Protein AF-A0A974H908-F1 (afdb_monomer)

Foldseek 3Di:
DDDDPPPPPPPPPDPPPPPVVVVVVVVVVVVVVVVVVVVVVVLVVLQCVQVVNNPHDDDSVRSVVSSVVVVVVVVVVVVVVVVVVVVVVVVVVVVVVVVVVVVVVVVVVVVVVVVVVVVVVVVVVVVVVVVVVVVVVVVPDDDDDDDDDDDDDDDDDDD

Radius of gyration: 56.48 Å; Cα contacts (8 Å, |Δi|>4): 21; chains: 1; bounding box: 82×103×156 Å

Organism: Xenopus laevis (NCBI:txid8355)

InterPro domains:
  IPR011598 Myc-type, basic helix-loop-helix (bHLH) domain [PF00010] (24-74)
  IPR011598 Myc-type, basic helix-loop-helix (bHLH) domain [PS50888] (23-74)
  IPR011598 Myc-type, basic helix-loop-helix (bHLH) domain [SM00353] (29-80)
  IPR036638 Helix-loop-helix DNA-binding domain superfamily [G3DSA:4.10.280.10] (24-100)
  IPR036638 Helix-loop-helix DNA-binding domain superfamily [SSF47459] (14-91)

Secondary structure (DSSP, 8-state):
--------------S--HHHHHHHHHHHHHHHHHHHHHHHHHHHHHHHHSGGGTTS---HHHHHHHHHHHHHHHHHHHHHHHHHHHHHHHHHHHHHHHHHHHHHHHHHHHHHHHHHHHHHHHHHHHHHHHHHHHHHHHSSS------------------

pLDDT: mean 80.4, std 18.95, range [38.44, 98.69]

Solvent-accessible surface area (backbone atoms only — not comparable to full-atom values): 9779 Å² total; per-residue (Å²): 136,86,86,78,82,80,77,79,74,80,75,80,88,61,99,80,65,68,68,67,56,51,50,54,51,52,51,51,54,50,54,51,48,54,52,52,50,55,50,51,52,51,51,50,56,51,30,64,70,30,79,96,41,53,97,55,96,69,56,75,66,55,42,54,53,51,45,52,52,49,54,56,50,52,53,52,53,53,49,53,52,49,51,53,51,53,51,50,50,54,52,49,53,54,50,64,60,46,52,60,54,54,51,52,50,54,51,52,53,50,52,52,52,52,51,55,51,51,54,51,51,54,53,52,51,50,55,51,51,56,53,50,51,56,52,56,64,63,73,72,66,88,84,85,88,85,86,90,83,88,84,83,89,86,87,84,81,87,132

Sequence (159 aa):
MSDNDDIEVESDEDSSRFPYSADKRAHHNALERKRRDHIKDSFHGLRDSVPALQGEKASRAQILDKATEYIQYMRRKNHTHQQDIDDLKRQNALLEQQEPNQITFQQNLGAKFLDVQSFKEVRALEKAKSSSQLQSNYSSSESETEEPQSRKKLRMDAS

Mean predicted aligned error: 17.84 Å

Structure (mmCIF, N/CA/C/O backbone):
data_AF-A0A974H908-F1
#
_entry.id   AF-A0A974H908-F1
#
loop_
_atom_site.group_PDB
_atom_site.id
_atom_site.type_symbol
_atom_site.label_atom_id
_atom_site.label_alt_id
_atom_site.label_comp_id
_atom_site.label_asym_id
_atom_site.label_entity_id
_atom_site.label_seq_id
_atom_site.pdbx_PDB_ins_code
_atom_site.Cartn_x
_atom_site.Cartn_y
_atom_site.Cartn_z
_atom_site.occupancy
_atom_site.B_iso_or_equiv
_atom_site.auth_seq_id
_atom_site.auth_comp_id
_atom_site.auth_asym_id
_atom_site.auth_atom_id
_atom_site.pdbx_PDB_model_num
ATOM 1 N N . MET A 1 1 ? 11.053 47.244 -16.903 1.00 47.16 1 MET A N 1
ATOM 2 C CA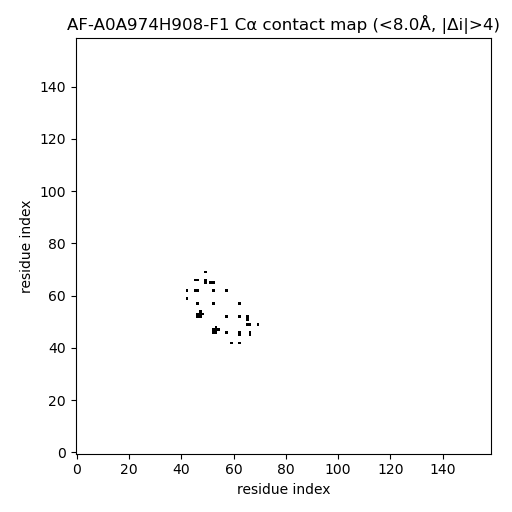 . MET A 1 1 ? 12.156 47.541 -17.835 1.00 47.16 1 MET A CA 1
ATOM 3 C C . MET A 1 1 ? 12.810 46.216 -18.160 1.00 47.16 1 MET A C 1
ATOM 5 O O . MET A 1 1 ? 12.912 45.382 -17.270 1.00 47.16 1 MET A O 1
ATOM 9 N N . SER A 1 2 ? 13.027 45.981 -19.447 1.00 59.62 2 SER A N 1
ATOM 10 C CA . SER A 1 2 ? 13.499 44.732 -20.036 1.00 59.62 2 SER A CA 1
ATOM 11 C C . SER A 1 2 ? 14.986 44.894 -20.283 1.00 59.62 2 SER A C 1
ATOM 13 O O . SER A 1 2 ? 15.333 45.641 -21.191 1.00 59.62 2 SER A O 1
ATOM 15 N N . ASP A 1 3 ? 15.819 44.201 -19.516 1.00 63.34 3 ASP A N 1
ATOM 16 C CA . ASP A 1 3 ? 17.254 44.129 -19.777 1.00 63.34 3 ASP A CA 1
ATOM 17 C C . ASP A 1 3 ? 17.550 42.713 -20.263 1.00 63.34 3 ASP A C 1
ATOM 19 O O . ASP A 1 3 ? 17.648 41.743 -19.512 1.00 63.34 3 ASP A O 1
ATOM 23 N N . ASN A 1 4 ? 17.503 42.619 -21.586 1.00 63.81 4 ASN A N 1
ATOM 24 C CA . ASN A 1 4 ? 17.801 41.453 -22.383 1.00 63.81 4 ASN A CA 1
ATOM 25 C C . ASN A 1 4 ? 19.318 41.483 -22.607 1.00 63.81 4 ASN A C 1
ATOM 27 O O . ASN A 1 4 ? 19.784 42.185 -23.500 1.00 63.81 4 ASN A O 1
ATOM 31 N N . ASP A 1 5 ? 20.083 40.800 -21.754 1.00 63.31 5 ASP A N 1
ATOM 32 C CA . ASP A 1 5 ? 21.517 40.606 -21.979 1.00 63.31 5 ASP A CA 1
ATOM 33 C C . ASP A 1 5 ? 21.696 39.613 -23.136 1.00 63.31 5 ASP A C 1
ATOM 35 O O . ASP A 1 5 ? 21.678 38.391 -22.954 1.00 63.31 5 ASP A O 1
ATOM 39 N N . ASP A 1 6 ? 21.827 40.162 -24.345 1.00 63.97 6 ASP A N 1
ATOM 40 C CA . ASP A 1 6 ? 22.317 39.462 -25.528 1.00 63.97 6 ASP A CA 1
ATOM 41 C C . ASP A 1 6 ? 23.738 38.956 -25.247 1.00 63.97 6 ASP A C 1
ATOM 43 O O . ASP A 1 6 ? 24.733 39.668 -25.381 1.00 63.97 6 ASP A O 1
ATOM 47 N N . ILE A 1 7 ? 23.842 37.694 -24.831 1.00 65.38 7 ILE A N 1
ATOM 48 C CA . ILE A 1 7 ? 25.106 36.963 -24.873 1.00 65.38 7 ILE A CA 1
ATOM 49 C C . ILE A 1 7 ? 25.374 36.647 -26.345 1.00 65.38 7 ILE A C 1
ATOM 51 O O . ILE A 1 7 ? 24.868 35.665 -26.895 1.00 65.38 7 ILE A O 1
ATOM 55 N N . GLU A 1 8 ? 26.174 37.499 -26.983 1.00 59.00 8 GLU A N 1
ATOM 56 C CA . GLU A 1 8 ? 26.816 37.202 -28.258 1.00 59.00 8 GLU A CA 1
ATOM 57 C C . GLU A 1 8 ? 27.755 36.005 -28.062 1.00 59.00 8 GLU A C 1
ATOM 59 O O . GLU A 1 8 ? 28.882 36.113 -27.577 1.00 59.00 8 GLU A O 1
ATOM 64 N N . VAL A 1 9 ? 27.261 34.815 -28.403 1.00 63.50 9 VAL A N 1
ATOM 65 C CA . VAL A 1 9 ? 28.102 33.630 -28.556 1.00 63.50 9 VAL A CA 1
ATOM 66 C C . VAL A 1 9 ? 28.867 33.806 -29.865 1.00 63.50 9 VAL A C 1
ATOM 68 O O . VAL A 1 9 ? 28.379 33.401 -30.923 1.00 63.50 9 VAL A O 1
ATOM 71 N N . GLU A 1 10 ? 30.055 34.416 -29.788 1.00 55.03 10 GLU A N 1
ATOM 72 C CA . GLU A 1 10 ? 31.063 34.365 -30.851 1.00 55.03 10 GLU A CA 1
ATOM 73 C C . GLU A 1 10 ? 31.275 32.895 -31.224 1.00 55.03 10 GLU A C 1
ATOM 75 O O . GLU A 1 10 ? 31.864 32.083 -30.501 1.00 55.03 10 GLU A O 1
ATOM 80 N N . SER A 1 11 ? 30.666 32.518 -32.341 1.00 57.78 11 SER A N 1
ATOM 81 C CA . SER A 1 11 ? 30.819 31.206 -32.931 1.00 57.78 11 SER A CA 1
ATOM 82 C C . SER A 1 11 ? 32.101 31.258 -33.735 1.00 57.78 11 SER A C 1
ATOM 84 O O . SER A 1 11 ? 32.062 31.553 -34.923 1.00 57.78 11 SER A O 1
ATOM 86 N N . ASP A 1 12 ? 33.227 30.997 -33.068 1.00 57.09 12 ASP A N 1
ATOM 87 C CA . ASP A 1 12 ? 34.501 30.763 -33.740 1.00 57.09 12 ASP A CA 1
ATOM 88 C C . ASP A 1 12 ? 34.327 29.610 -34.738 1.00 57.09 12 ASP A C 1
ATOM 90 O O . ASP A 1 12 ? 34.294 28.418 -34.392 1.00 57.09 12 ASP A O 1
ATOM 94 N N . GLU A 1 13 ? 34.168 30.006 -35.997 1.00 64.06 13 GLU A N 1
ATOM 95 C CA . GLU A 1 13 ? 34.355 29.198 -37.184 1.00 64.06 13 GLU A CA 1
ATOM 96 C C . GLU A 1 13 ? 35.841 28.834 -37.283 1.00 64.06 13 GLU A C 1
ATOM 98 O O . GLU A 1 13 ? 36.603 29.442 -38.025 1.00 64.06 13 GLU A O 1
ATOM 103 N N . ASP A 1 14 ? 36.270 27.808 -36.547 1.00 49.62 14 ASP A N 1
ATOM 104 C CA . ASP A 1 14 ? 37.440 27.038 -36.959 1.00 49.62 14 ASP A CA 1
ATOM 105 C C . ASP A 1 14 ? 37.137 25.540 -36.946 1.00 49.62 14 ASP A C 1
ATOM 107 O O . ASP A 1 14 ? 36.909 24.877 -35.925 1.00 49.62 14 ASP A O 1
ATOM 111 N N . SER A 1 15 ? 37.094 25.015 -38.163 1.00 56.50 15 SER A N 1
ATOM 112 C CA . SER A 1 15 ? 36.832 23.635 -38.525 1.00 56.50 15 SER A CA 1
ATOM 113 C C . SER A 1 15 ? 38.060 22.761 -38.230 1.00 56.50 15 SER A C 1
ATOM 115 O O . SER A 1 15 ? 38.642 22.147 -39.121 1.00 56.50 15 SER A O 1
ATOM 117 N N . SER A 1 16 ? 38.418 22.657 -36.951 1.00 55.56 16 SER A N 1
ATOM 118 C CA . SER A 1 16 ? 39.445 21.754 -36.405 1.00 55.56 16 SER A CA 1
ATOM 119 C C . SER A 1 16 ? 38.936 20.985 -35.154 1.00 55.56 16 SER A C 1
ATOM 121 O O . SER A 1 16 ? 39.685 20.354 -34.409 1.00 55.56 16 SER A O 1
ATOM 123 N N . ARG A 1 17 ? 37.606 20.963 -34.943 1.00 55.34 17 ARG A N 1
ATOM 124 C CA . ARG A 1 17 ? 36.904 20.709 -33.659 1.00 55.34 17 ARG A CA 1
ATOM 125 C C . ARG A 1 17 ? 36.359 19.282 -33.421 1.00 55.34 17 ARG A C 1
ATOM 127 O O . ARG A 1 17 ? 35.410 19.086 -32.654 1.00 55.34 17 ARG A O 1
ATOM 134 N N . PHE A 1 18 ? 36.921 18.262 -34.068 1.00 55.12 18 PHE A N 1
ATOM 135 C CA .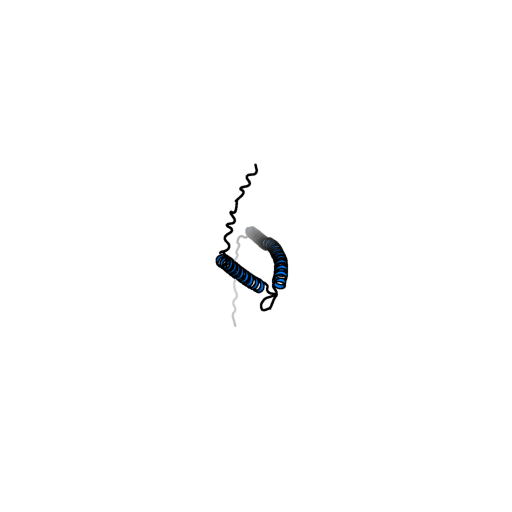 PHE A 1 18 ? 36.347 16.902 -34.073 1.00 55.12 18 PHE A CA 1
ATOM 136 C C . PHE A 1 18 ? 36.606 16.007 -32.830 1.00 55.12 18 PHE A C 1
ATOM 138 O O . PHE A 1 18 ? 35.712 15.221 -32.514 1.00 55.12 18 PHE A O 1
ATOM 145 N N . PRO A 1 19 ? 37.703 16.119 -32.045 1.00 57.97 19 PRO A N 1
ATOM 146 C CA . PRO A 1 19 ? 37.897 15.263 -30.858 1.00 57.97 19 PRO A CA 1
ATOM 147 C C . PRO A 1 19 ? 37.052 15.692 -29.642 1.00 57.97 19 PRO A C 1
ATOM 149 O O . PRO A 1 19 ? 36.472 14.867 -28.941 1.00 57.97 19 PRO A O 1
ATOM 152 N N . TYR A 1 20 ? 36.914 17.003 -29.416 1.00 60.78 20 TYR A N 1
ATOM 153 C CA . TYR A 1 20 ? 36.334 17.542 -28.177 1.00 60.78 20 TYR A CA 1
ATOM 154 C C . TYR A 1 20 ? 34.804 17.375 -28.088 1.00 60.78 20 TYR A C 1
ATOM 156 O O . TYR A 1 20 ? 34.222 17.307 -27.003 1.00 60.78 20 TYR A O 1
ATOM 164 N N . SER A 1 21 ? 34.120 17.302 -29.233 1.00 72.88 21 SER A N 1
ATOM 165 C CA . SER A 1 21 ? 32.672 17.053 -29.290 1.00 72.88 21 SER A CA 1
ATOM 166 C C . SER A 1 21 ? 32.327 15.579 -29.042 1.00 72.88 21 SER A C 1
ATOM 168 O O . SER A 1 21 ? 31.294 15.282 -28.431 1.00 72.88 21 SER A O 1
ATOM 170 N N . ALA A 1 22 ? 33.206 14.661 -29.459 1.00 76.25 22 ALA A N 1
ATOM 171 C CA . ALA A 1 22 ? 33.078 13.233 -29.196 1.00 76.25 22 ALA A CA 1
ATOM 172 C C . ALA A 1 22 ? 33.225 12.933 -27.698 1.00 76.25 22 ALA A C 1
ATOM 174 O O . ALA A 1 22 ? 32.388 12.216 -27.147 1.00 76.25 22 ALA A O 1
ATOM 175 N N . ASP A 1 23 ? 34.187 13.567 -27.021 1.00 83.62 23 ASP A N 1
ATOM 176 C CA . ASP A 1 23 ? 34.384 13.421 -25.573 1.00 83.62 23 ASP A CA 1
ATOM 177 C C . ASP A 1 23 ? 33.201 13.965 -24.763 1.00 83.62 23 ASP A C 1
ATOM 179 O O . ASP A 1 23 ? 32.698 13.289 -23.861 1.00 83.62 23 ASP A O 1
ATOM 183 N N . LYS A 1 24 ? 32.659 15.135 -25.132 1.00 90.81 24 LYS A N 1
ATOM 184 C CA . LYS A 1 24 ? 31.430 15.663 -24.509 1.00 90.81 24 LYS A CA 1
ATOM 185 C C . LYS A 1 24 ? 30.245 14.708 -24.680 1.00 90.81 24 LYS A C 1
ATOM 187 O O . LYS A 1 24 ? 29.498 14.468 -23.729 1.00 90.81 24 LYS A O 1
ATOM 192 N N . ARG A 1 25 ? 30.086 14.121 -25.871 1.00 93.00 25 ARG A N 1
ATOM 193 C CA . ARG A 1 25 ? 29.032 13.134 -26.161 1.00 93.00 25 ARG A CA 1
ATOM 194 C C . ARG A 1 25 ? 29.231 11.843 -25.362 1.00 93.00 25 ARG A C 1
ATOM 196 O O . ARG A 1 25 ? 28.264 11.299 -24.828 1.00 93.00 25 ARG A O 1
ATOM 203 N N . ALA A 1 26 ? 30.468 11.362 -25.251 1.00 95.12 26 ALA A N 1
ATOM 204 C CA . ALA A 1 26 ? 30.812 10.177 -24.472 1.00 95.12 26 ALA A CA 1
ATOM 205 C C . ALA A 1 26 ? 30.526 10.383 -22.978 1.00 95.12 26 ALA A C 1
ATOM 207 O O . ALA A 1 26 ? 29.876 9.533 -22.361 1.00 95.12 26 ALA A O 1
ATOM 208 N N . HIS A 1 27 ? 30.923 11.533 -22.427 1.00 96.12 27 HIS A N 1
ATOM 209 C CA . HIS A 1 27 ? 30.656 11.912 -21.041 1.00 96.12 27 HIS A CA 1
ATOM 210 C C . HIS A 1 27 ? 29.150 12.005 -20.752 1.00 96.12 27 HIS A C 1
ATOM 212 O O . HIS A 1 27 ? 28.663 11.384 -19.807 1.00 96.12 27 HIS A O 1
ATOM 218 N N . HIS A 1 28 ? 28.382 12.686 -21.610 1.00 97.44 28 HIS A N 1
ATOM 219 C CA . HIS A 1 28 ? 26.922 12.750 -21.488 1.00 97.44 28 HIS A CA 1
ATOM 220 C C . HIS A 1 28 ? 26.279 11.350 -21.504 1.00 97.44 28 HIS A C 1
ATOM 222 O O . HIS A 1 28 ? 25.460 11.019 -20.647 1.00 97.44 28 HIS A O 1
AT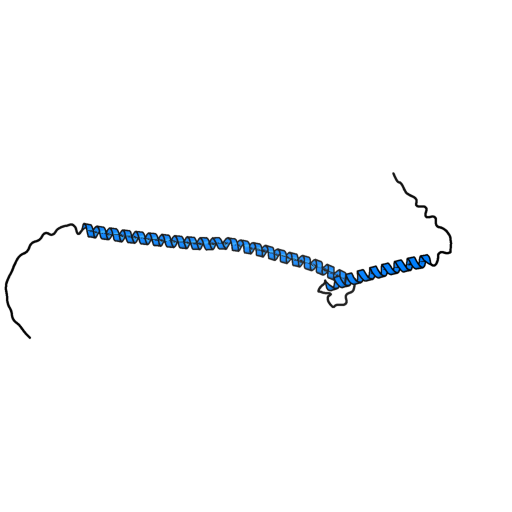OM 228 N N . ASN A 1 29 ? 26.702 10.477 -22.424 1.00 97.81 29 ASN A N 1
ATOM 229 C CA . ASN A 1 29 ? 26.217 9.096 -22.498 1.00 97.81 29 ASN A CA 1
ATOM 230 C C . ASN A 1 29 ? 26.587 8.263 -21.261 1.00 97.81 29 ASN A C 1
ATOM 232 O O . ASN A 1 29 ? 25.838 7.362 -20.877 1.00 97.81 29 ASN A O 1
ATOM 236 N N . ALA A 1 30 ? 27.747 8.518 -20.653 1.00 97.75 30 ALA A N 1
ATOM 237 C CA . ALA A 1 30 ? 28.160 7.874 -19.410 1.00 97.75 30 ALA A CA 1
ATOM 238 C C . ALA A 1 30 ? 27.268 8.302 -18.236 1.00 97.75 30 ALA A C 1
ATOM 240 O O . ALA A 1 30 ? 26.754 7.441 -17.519 1.00 97.75 30 ALA A O 1
ATOM 241 N N . LEU A 1 31 ? 27.010 9.605 -18.092 1.00 97.94 31 LEU A N 1
ATOM 242 C CA . LEU A 1 31 ? 26.120 10.130 -17.056 1.00 97.94 31 LEU A CA 1
ATOM 243 C C . LEU A 1 31 ? 24.689 9.606 -17.203 1.00 97.94 31 LEU A C 1
ATOM 245 O O . LEU A 1 31 ? 24.092 9.165 -16.222 1.00 97.94 31 LEU A O 1
ATOM 249 N N . GLU A 1 32 ? 24.155 9.572 -18.424 1.00 98.31 32 GLU A N 1
ATOM 250 C CA . GLU A 1 32 ? 22.801 9.070 -18.652 1.00 98.31 32 GLU A CA 1
ATOM 251 C C . GLU A 1 32 ? 22.695 7.557 -18.396 1.00 98.31 32 GLU A C 1
ATOM 253 O O . GLU A 1 32 ? 21.692 7.088 -17.860 1.00 98.31 32 GLU A O 1
ATOM 258 N N . ARG A 1 33 ? 23.735 6.771 -18.713 1.00 98.50 33 ARG A N 1
ATOM 259 C CA . ARG A 1 33 ? 23.789 5.352 -18.319 1.00 98.50 33 ARG A CA 1
ATOM 260 C C . ARG A 1 33 ? 23.703 5.196 -16.804 1.00 98.50 33 ARG A C 1
ATOM 262 O O . ARG A 1 33 ? 22.821 4.479 -16.338 1.00 98.50 33 ARG A O 1
ATOM 269 N N . LYS A 1 34 ? 24.526 5.940 -16.059 1.00 98.44 34 LYS A N 1
ATOM 270 C CA . LYS A 1 34 ? 24.493 5.951 -14.591 1.00 98.44 34 LYS A CA 1
ATOM 271 C C . LYS A 1 34 ? 23.101 6.319 -14.065 1.00 98.44 34 LYS A C 1
ATOM 273 O O . LYS A 1 34 ? 22.562 5.616 -13.216 1.00 98.44 34 LYS A O 1
ATOM 278 N N . ARG A 1 35 ? 22.464 7.354 -14.627 1.00 98.69 35 ARG A N 1
ATOM 279 C CA . ARG A 1 35 ? 21.091 7.746 -14.266 1.00 98.69 35 ARG A CA 1
ATOM 280 C C . ARG A 1 35 ? 20.086 6.614 -14.504 1.00 98.69 35 ARG A C 1
ATOM 282 O O . ARG A 1 35 ? 19.250 6.341 -13.644 1.00 98.69 35 ARG A O 1
ATOM 289 N N . ARG A 1 36 ? 20.160 5.937 -15.655 1.00 98.50 36 ARG A N 1
ATOM 290 C CA . ARG A 1 36 ? 19.266 4.815 -15.983 1.00 98.50 36 ARG A CA 1
ATOM 291 C C . ARG A 1 36 ? 19.462 3.613 -15.067 1.00 98.50 36 ARG A C 1
ATOM 293 O O . ARG A 1 36 ? 18.471 2.950 -14.765 1.00 98.50 36 ARG A O 1
ATOM 300 N N . ASP A 1 37 ? 20.686 3.339 -14.629 1.00 98.62 37 ASP A N 1
ATOM 301 C CA . ASP A 1 37 ? 20.951 2.265 -13.670 1.00 98.62 37 ASP A CA 1
ATOM 302 C C . ASP A 1 37 ? 20.359 2.592 -12.294 1.00 98.62 37 ASP A C 1
ATOM 304 O O . ASP A 1 37 ? 19.617 1.778 -11.756 1.00 98.62 37 ASP A O 1
ATOM 308 N N . HIS A 1 38 ? 20.498 3.830 -11.809 1.00 98.69 38 HIS A N 1
ATOM 309 C CA . HIS A 1 38 ? 19.854 4.256 -10.557 1.00 98.69 38 HIS A CA 1
ATOM 310 C C . HIS A 1 38 ? 18.317 4.133 -10.614 1.00 98.69 38 HIS A C 1
ATOM 312 O O . HIS A 1 38 ? 17.667 3.711 -9.654 1.00 98.69 38 HIS A O 1
ATOM 318 N N . ILE A 1 3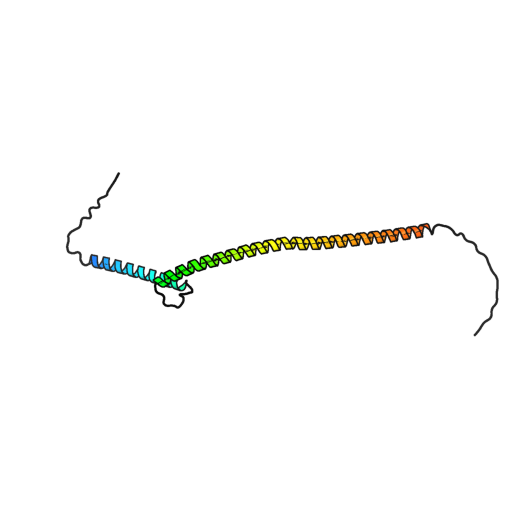9 ? 17.709 4.483 -11.753 1.00 98.38 39 ILE A N 1
ATOM 319 C CA . ILE A 1 39 ? 16.263 4.310 -11.964 1.00 98.38 39 ILE A CA 1
ATOM 320 C C . ILE A 1 39 ? 15.895 2.829 -11.979 1.00 98.38 39 ILE A C 1
ATOM 322 O O . ILE A 1 39 ? 14.883 2.440 -11.402 1.00 98.38 39 ILE A O 1
ATOM 326 N N . LYS A 1 40 ? 16.699 1.993 -12.639 1.00 97.94 40 LYS A N 1
ATOM 327 C CA . LYS A 1 40 ? 16.490 0.546 -12.674 1.00 97.94 40 LYS A CA 1
ATOM 328 C C . LYS A 1 40 ? 16.489 -0.030 -11.254 1.00 97.94 40 LYS A C 1
ATOM 330 O O . LYS A 1 40 ? 15.572 -0.776 -10.929 1.00 97.94 40 LYS A O 1
ATOM 335 N N . ASP A 1 41 ? 17.432 0.370 -10.409 1.00 98.19 41 ASP A N 1
ATOM 336 C CA . ASP A 1 41 ? 17.503 -0.058 -9.007 1.00 98.19 41 ASP A CA 1
ATOM 337 C C . ASP A 1 41 ? 16.296 0.433 -8.199 1.00 98.19 41 ASP A C 1
ATOM 339 O O . ASP A 1 41 ? 15.697 -0.333 -7.446 1.00 98.19 41 ASP A O 1
ATOM 343 N N . SER A 1 42 ? 15.853 1.670 -8.439 1.00 98.38 42 SER A N 1
ATOM 344 C CA . SER A 1 42 ? 14.631 2.212 -7.826 1.00 98.38 42 SER A CA 1
ATOM 345 C C . SER A 1 42 ? 13.384 1.399 -8.206 1.00 98.38 42 SER A C 1
ATOM 347 O O . SER A 1 42 ? 12.532 1.137 -7.361 1.00 98.38 42 SER A O 1
ATOM 349 N N . PHE A 1 43 ? 13.280 0.947 -9.462 1.00 98.25 43 PHE A N 1
ATOM 350 C CA . PHE A 1 43 ? 12.198 0.060 -9.904 1.00 98.25 43 PHE A CA 1
ATOM 351 C C . PHE A 1 43 ? 12.266 -1.325 -9.250 1.00 98.25 43 PHE A C 1
ATOM 353 O O . PHE A 1 43 ? 11.216 -1.882 -8.934 1.00 98.25 43 PHE A O 1
ATOM 360 N N . HIS A 1 44 ? 13.465 -1.872 -9.027 1.00 97.19 44 HIS A N 1
ATOM 361 C CA . HIS A 1 44 ? 13.624 -3.119 -8.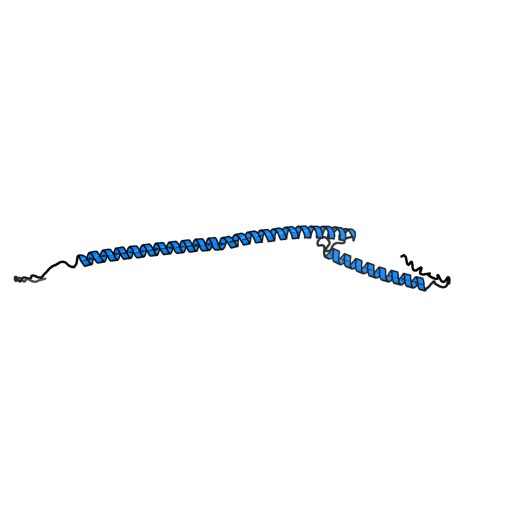274 1.00 97.19 44 HIS A CA 1
ATOM 362 C C . HIS A 1 44 ? 13.148 -2.951 -6.827 1.00 97.19 44 HIS A C 1
ATOM 364 O O . HIS A 1 44 ? 12.310 -3.729 -6.378 1.00 97.19 44 HIS A O 1
ATOM 370 N N . GLY A 1 45 ? 13.578 -1.885 -6.144 1.00 97.38 45 GLY A N 1
ATOM 371 C CA . GLY A 1 45 ? 13.126 -1.587 -4.782 1.00 97.38 45 GLY A CA 1
ATOM 372 C C . GLY A 1 45 ? 11.610 -1.383 -4.683 1.00 97.38 45 GLY A C 1
ATOM 373 O O . GLY A 1 45 ? 10.974 -1.877 -3.750 1.00 97.38 45 GLY A O 1
ATOM 374 N N . LEU A 1 46 ? 11.006 -0.716 -5.673 1.00 97.94 46 LEU A N 1
ATOM 375 C CA . LEU A 1 46 ? 9.553 -0.552 -5.736 1.00 97.94 46 LEU A CA 1
ATOM 376 C C . LEU A 1 46 ? 8.834 -1.892 -5.927 1.00 97.94 46 LEU A C 1
ATOM 378 O O . LEU A 1 46 ? 7.877 -2.168 -5.208 1.00 97.94 46 LEU A O 1
ATOM 382 N N . ARG A 1 47 ? 9.296 -2.735 -6.859 1.00 97.62 47 ARG A N 1
ATOM 383 C CA . ARG A 1 47 ? 8.722 -4.067 -7.097 1.00 97.62 47 ARG A CA 1
ATOM 384 C C . ARG A 1 47 ? 8.747 -4.911 -5.826 1.00 97.62 47 ARG A C 1
ATOM 386 O O . ARG A 1 47 ? 7.731 -5.490 -5.461 1.00 97.62 47 ARG A O 1
ATOM 393 N N . ASP A 1 48 ? 9.885 -4.942 -5.143 1.00 96.94 48 ASP A N 1
ATOM 394 C CA . ASP A 1 48 ? 10.077 -5.779 -3.960 1.00 96.94 48 ASP A CA 1
ATOM 395 C C . ASP A 1 48 ? 9.255 -5.273 -2.753 1.00 96.94 48 ASP A C 1
ATOM 397 O O . ASP A 1 48 ? 8.937 -6.043 -1.849 1.00 96.94 48 ASP A O 1
ATOM 401 N N . SER A 1 49 ? 8.833 -4.003 -2.765 1.00 97.00 49 SER A N 1
ATOM 402 C CA . SER A 1 49 ? 7.944 -3.410 -1.752 1.00 97.00 49 SER A CA 1
ATOM 403 C C . SER A 1 49 ? 6.452 -3.691 -1.989 1.00 97.00 49 SER A C 1
ATOM 405 O O . SER A 1 49 ? 5.632 -3.426 -1.107 1.00 97.00 49 SER A O 1
ATOM 407 N N . VAL A 1 50 ? 6.074 -4.199 -3.167 1.00 97.88 50 VAL A N 1
ATOM 408 C CA . VAL A 1 50 ? 4.684 -4.512 -3.528 1.00 97.88 50 VAL A CA 1
ATOM 409 C C . VAL A 1 50 ? 4.478 -6.028 -3.424 1.00 97.88 50 VAL A C 1
ATOM 411 O O . VAL A 1 50 ? 4.977 -6.754 -4.283 1.00 97.88 50 VAL A O 1
ATOM 414 N N . PRO A 1 51 ? 3.715 -6.540 -2.434 1.00 97.06 51 PRO A N 1
ATOM 415 C CA . PRO A 1 51 ? 3.610 -7.981 -2.173 1.00 97.06 51 PRO A CA 1
ATOM 416 C C . PRO A 1 51 ? 3.192 -8.822 -3.385 1.00 97.06 51 PRO A C 1
ATOM 418 O O . PRO A 1 51 ? 3.712 -9.909 -3.591 1.00 97.06 51 PRO A O 1
ATOM 421 N N . ALA A 1 52 ? 2.297 -8.297 -4.226 1.00 95.94 52 ALA A N 1
ATOM 422 C CA . ALA A 1 52 ? 1.807 -8.991 -5.418 1.00 95.94 52 ALA A CA 1
ATOM 423 C C . ALA A 1 52 ? 2.848 -9.142 -6.544 1.00 95.94 52 ALA A C 1
ATOM 425 O O . ALA A 1 52 ? 2.571 -9.819 -7.524 1.00 95.94 52 ALA A O 1
ATOM 426 N N . LEU A 1 53 ? 4.002 -8.476 -6.447 1.00 96.25 53 LEU A N 1
ATOM 427 C CA . LEU A 1 53 ? 5.065 -8.515 -7.454 1.00 96.25 53 LEU A CA 1
ATOM 428 C C . LEU A 1 53 ? 6.352 -9.179 -6.946 1.00 96.25 53 LEU A C 1
ATOM 430 O O . LEU A 1 53 ? 7.328 -9.289 -7.693 1.00 96.25 53 LEU A O 1
ATOM 434 N N . GLN A 1 54 ? 6.386 -9.593 -5.679 1.00 92.25 54 GLN A N 1
ATOM 435 C CA . GLN A 1 54 ? 7.561 -10.217 -5.084 1.00 92.25 54 GLN A CA 1
ATOM 436 C C . GLN A 1 54 ? 7.851 -11.563 -5.754 1.00 92.25 54 GLN A C 1
ATOM 438 O O . GLN A 1 54 ? 6.978 -12.414 -5.877 1.00 92.25 54 GLN A O 1
ATOM 443 N N . GLY A 1 55 ? 9.097 -11.759 -6.192 1.00 87.88 55 GLY A N 1
ATOM 444 C CA . GLY A 1 55 ? 9.523 -12.996 -6.856 1.00 87.88 55 GLY A CA 1
ATOM 445 C C . GLY A 1 55 ? 9.057 -13.149 -8.309 1.00 87.88 55 GLY A C 1
ATOM 446 O O . GLY A 1 55 ? 9.446 -14.115 -8.964 1.00 87.88 55 GLY A O 1
ATOM 447 N N . GLU A 1 56 ? 8.297 -12.193 -8.851 1.00 89.19 56 GLU A N 1
ATOM 448 C CA . GLU A 1 56 ? 7.787 -12.246 -10.221 1.00 89.19 56 GLU A CA 1
ATOM 449 C C . GLU A 1 56 ? 8.543 -11.313 -11.179 1.00 89.19 56 GLU A C 1
ATOM 451 O O . GLU A 1 56 ? 9.062 -10.248 -10.823 1.00 89.19 56 GLU A O 1
ATOM 456 N N . LYS A 1 57 ? 8.592 -11.703 -12.458 1.00 93.62 57 LYS A N 1
ATOM 457 C CA . LYS A 1 57 ? 9.067 -10.820 -13.529 1.00 93.62 57 LYS A CA 1
ATOM 458 C C . LYS A 1 57 ? 7.941 -9.859 -13.909 1.00 93.62 57 LYS A C 1
ATOM 460 O O . LYS A 1 57 ? 6.996 -10.256 -14.579 1.00 93.62 57 LYS A O 1
ATOM 465 N N . ALA A 1 58 ? 8.086 -8.591 -13.535 1.00 95.50 58 ALA A N 1
ATOM 466 C CA . ALA A 1 58 ? 7.129 -7.532 -13.849 1.00 95.50 58 ALA A CA 1
ATOM 467 C C . ALA A 1 58 ? 7.750 -6.453 -14.749 1.00 95.50 58 ALA A C 1
ATOM 469 O O . ALA A 1 58 ? 8.896 -6.040 -14.552 1.00 95.50 58 ALA A O 1
ATOM 470 N N . SER A 1 59 ? 6.991 -5.982 -15.740 1.00 97.62 59 SER A N 1
ATOM 471 C CA . SER A 1 59 ? 7.376 -4.824 -16.556 1.00 97.62 59 SER A CA 1
ATOM 472 C C . SER A 1 59 ? 7.282 -3.515 -15.757 1.00 97.62 59 SER A C 1
ATOM 474 O O . SER A 1 59 ? 6.593 -3.441 -14.742 1.00 97.62 59 SER A O 1
ATOM 476 N N . ARG A 1 60 ? 7.932 -2.440 -16.232 1.00 97.81 60 ARG A N 1
ATOM 477 C CA . ARG A 1 60 ? 7.865 -1.119 -15.571 1.00 97.81 60 ARG A CA 1
ATOM 478 C C . ARG A 1 60 ? 6.433 -0.602 -15.429 1.00 97.81 60 ARG A C 1
ATOM 480 O O . ARG A 1 60 ? 6.109 -0.063 -14.381 1.00 97.81 60 ARG A O 1
ATOM 487 N N . ALA A 1 61 ? 5.596 -0.789 -16.451 1.00 98.38 61 ALA A N 1
ATOM 488 C CA . ALA A 1 61 ? 4.190 -0.393 -16.402 1.00 98.38 61 ALA A CA 1
ATOM 489 C C . ALA A 1 61 ? 3.446 -1.156 -15.297 1.00 98.38 61 ALA A C 1
ATOM 491 O O . ALA A 1 61 ? 2.895 -0.537 -14.396 1.00 98.38 61 ALA A O 1
ATOM 492 N N . GLN A 1 62 ? 3.573 -2.488 -15.275 1.00 98.12 62 GLN A N 1
ATOM 493 C CA . GLN A 1 62 ? 2.954 -3.320 -14.237 1.00 98.12 62 GLN A CA 1
ATOM 494 C C . GLN A 1 62 ? 3.420 -2.951 -12.823 1.00 98.12 62 GLN A C 1
ATOM 496 O O . GLN A 1 62 ? 2.609 -2.962 -11.902 1.00 98.12 62 GLN A O 1
ATOM 501 N N . ILE A 1 63 ? 4.703 -2.609 -12.639 1.00 98.38 63 ILE A N 1
ATOM 502 C CA . ILE A 1 63 ? 5.221 -2.149 -11.342 1.00 98.38 63 ILE A CA 1
ATOM 503 C C . ILE A 1 63 ? 4.500 -0.874 -10.891 1.00 98.38 63 ILE A C 1
ATOM 505 O O . ILE A 1 63 ? 4.080 -0.794 -9.739 1.00 98.38 63 ILE A O 1
ATOM 509 N N . LEU A 1 64 ? 4.324 0.104 -11.783 1.00 98.56 64 LEU A N 1
ATOM 510 C CA . LEU A 1 64 ? 3.635 1.357 -11.463 1.00 98.56 64 LEU A CA 1
ATOM 511 C C . LEU A 1 64 ? 2.140 1.140 -11.199 1.00 98.56 64 LEU A C 1
ATOM 513 O O . LEU A 1 64 ? 1.609 1.692 -10.232 1.00 98.56 64 LEU A O 1
ATOM 517 N N . ASP A 1 65 ? 1.481 0.306 -12.003 1.00 98.44 65 ASP A N 1
ATOM 518 C CA . ASP A 1 65 ? 0.055 0.001 -11.856 1.00 98.44 65 ASP A CA 1
ATOM 519 C C . ASP A 1 65 ? -0.211 -0.704 -10.520 1.00 98.44 65 ASP A C 1
ATOM 521 O O . ASP A 1 65 ? -1.017 -0.243 -9.709 1.00 98.44 65 ASP A O 1
ATOM 525 N N . LYS A 1 66 ? 0.544 -1.769 -10.219 1.00 98.31 66 LYS A N 1
ATOM 526 C CA . LYS A 1 66 ? 0.395 -2.522 -8.966 1.00 98.31 66 LYS A CA 1
ATOM 527 C C . LYS A 1 66 ? 0.835 -1.743 -7.737 1.00 98.31 66 LYS A C 1
ATOM 529 O O . LYS A 1 66 ? 0.203 -1.885 -6.693 1.00 98.31 66 LYS A O 1
ATOM 534 N N . ALA A 1 67 ? 1.856 -0.893 -7.834 1.00 98.50 67 ALA A N 1
ATOM 535 C CA . ALA A 1 67 ? 2.197 0.021 -6.747 1.00 98.50 67 ALA A CA 1
ATOM 536 C C . ALA A 1 67 ? 1.049 0.997 -6.460 1.00 98.50 67 ALA A C 1
ATOM 538 O O . ALA A 1 67 ? 0.685 1.203 -5.301 1.00 98.50 67 ALA A O 1
ATOM 539 N N . THR A 1 68 ? 0.438 1.555 -7.508 1.00 98.69 68 THR A N 1
ATOM 540 C CA . THR A 1 68 ? -0.708 2.464 -7.377 1.00 98.69 68 THR A CA 1
ATOM 541 C C . THR A 1 68 ? -1.901 1.766 -6.725 1.00 98.69 68 THR A C 1
ATOM 543 O O . THR A 1 68 ? -2.450 2.274 -5.743 1.00 98.69 68 THR A O 1
ATOM 546 N N . GLU A 1 69 ? -2.258 0.573 -7.211 1.00 98.50 69 GLU A N 1
ATOM 547 C CA . GLU A 1 69 ? -3.308 -0.266 -6.621 1.00 98.50 69 GLU A CA 1
ATOM 548 C C . GLU A 1 69 ? -3.018 -0.574 -5.145 1.00 98.50 69 GLU A C 1
ATOM 550 O O . GLU A 1 69 ? -3.900 -0.436 -4.292 1.00 98.50 69 GLU A O 1
ATOM 555 N N . TYR A 1 70 ? -1.775 -0.942 -4.821 1.00 98.69 70 TYR A N 1
ATOM 556 C CA . TYR A 1 70 ? -1.379 -1.300 -3.464 1.00 98.69 70 TYR A CA 1
ATOM 557 C C . TYR A 1 70 ? -1.447 -0.109 -2.502 1.00 98.69 70 TYR A C 1
ATOM 559 O O . TYR A 1 70 ? -1.965 -0.248 -1.394 1.00 98.69 70 TYR A O 1
ATOM 567 N N . ILE A 1 71 ? -1.027 1.088 -2.926 1.00 98.62 71 ILE A N 1
ATOM 568 C CA . ILE A 1 71 ? -1.173 2.314 -2.126 1.00 98.62 71 ILE A CA 1
ATOM 569 C C . ILE A 1 71 ? -2.652 2.595 -1.834 1.00 98.62 71 ILE A C 1
ATOM 571 O O . ILE A 1 71 ? -3.017 2.873 -0.690 1.00 98.62 71 ILE A O 1
ATOM 575 N N . GLN A 1 72 ? -3.526 2.507 -2.841 1.00 98.69 72 GLN A N 1
ATOM 576 C CA . GLN A 1 72 ? -4.966 2.719 -2.653 1.00 98.69 72 GLN A CA 1
ATOM 577 C C . GLN A 1 72 ? -5.594 1.662 -1.738 1.00 98.69 72 GLN A C 1
ATOM 579 O O . GLN A 1 72 ? -6.458 1.978 -0.915 1.00 98.69 72 GLN A O 1
ATOM 584 N N . TYR A 1 73 ? -5.173 0.406 -1.869 1.00 98.50 73 TYR A N 1
ATOM 585 C CA . TYR A 1 73 ? -5.583 -0.678 -0.983 1.00 98.50 73 TYR A CA 1
ATOM 586 C C . TYR A 1 73 ? -5.159 -0.409 0.465 1.00 98.50 73 TYR A C 1
ATOM 588 O O . TYR A 1 73 ? -6.009 -0.421 1.354 1.00 98.50 73 TYR A O 1
ATOM 596 N N . MET A 1 74 ? -3.886 -0.084 0.702 1.00 98.62 74 MET A N 1
ATOM 597 C CA . MET A 1 74 ? -3.366 0.179 2.046 1.00 98.62 74 MET A CA 1
ATOM 598 C C . MET A 1 74 ? -4.022 1.399 2.696 1.00 98.62 74 MET A C 1
ATOM 600 O O . MET A 1 74 ? -4.309 1.366 3.888 1.00 98.62 74 MET A O 1
ATOM 604 N N . ARG A 1 75 ? -4.348 2.446 1.923 1.00 98.56 75 ARG A N 1
ATOM 605 C CA . ARG A 1 75 ? -5.128 3.593 2.422 1.00 98.56 75 ARG A CA 1
ATOM 606 C C . ARG A 1 75 ? -6.503 3.171 2.940 1.00 98.56 75 ARG A C 1
ATOM 608 O O . ARG A 1 75 ? -6.867 3.544 4.050 1.00 98.56 75 ARG A O 1
ATOM 615 N N . ARG A 1 76 ? -7.247 2.373 2.163 1.00 98.56 76 ARG A N 1
ATOM 616 C CA . ARG A 1 76 ? -8.563 1.852 2.575 1.00 98.56 76 ARG A CA 1
ATOM 617 C C . ARG A 1 76 ? -8.447 0.938 3.793 1.00 98.56 76 ARG A C 1
ATOM 619 O O . ARG A 1 76 ? -9.183 1.122 4.753 1.00 98.56 76 ARG A O 1
ATOM 626 N N . LYS A 1 77 ? -7.482 0.016 3.784 1.00 98.50 77 LYS A N 1
ATOM 627 C CA . LYS A 1 77 ? -7.233 -0.914 4.891 1.00 98.50 77 LYS A CA 1
ATOM 628 C C . LYS A 1 77 ? -6.902 -0.185 6.196 1.00 98.50 77 LYS A C 1
ATOM 630 O O . LYS A 1 77 ? -7.497 -0.484 7.225 1.00 98.50 77 LYS A O 1
ATOM 635 N N . ASN A 1 78 ? -6.003 0.798 6.149 1.00 98.69 78 ASN A N 1
ATOM 636 C CA . ASN A 1 78 ? -5.652 1.603 7.320 1.00 98.69 78 ASN A CA 1
ATOM 637 C C . ASN A 1 78 ? -6.846 2.418 7.829 1.00 98.69 78 ASN A C 1
ATOM 639 O O . ASN A 1 78 ? -7.000 2.566 9.035 1.00 98.69 78 ASN A O 1
ATOM 643 N N . HIS A 1 79 ? -7.699 2.924 6.933 1.00 98.62 79 HIS A N 1
ATOM 644 C CA . HIS A 1 79 ? -8.911 3.637 7.329 1.00 98.62 79 HIS A CA 1
ATOM 645 C C . HIS A 1 79 ? -9.889 2.734 8.088 1.00 98.62 79 HIS A C 1
ATOM 647 O O . HIS A 1 79 ? -10.350 3.122 9.156 1.00 98.62 79 HIS A O 1
ATOM 653 N N . THR A 1 80 ? -10.148 1.523 7.588 1.00 98.62 80 THR A N 1
ATOM 654 C CA . THR A 1 80 ? -10.981 0.537 8.295 1.00 98.62 80 THR A CA 1
ATOM 655 C C . THR A 1 80 ? -10.383 0.174 9.651 1.00 98.62 80 THR A C 1
ATOM 657 O O . THR A 1 80 ? -11.076 0.249 10.654 1.00 98.62 80 THR A O 1
ATOM 660 N N . HIS A 1 81 ? -9.078 -0.106 9.726 1.00 98.62 81 HIS A N 1
ATOM 661 C CA . HIS A 1 81 ? -8.436 -0.388 11.014 1.00 98.62 81 HIS A CA 1
ATOM 662 C C . HIS A 1 81 ? -8.518 0.784 11.995 1.00 98.62 81 HIS A C 1
ATOM 664 O O . HIS A 1 81 ? -8.674 0.564 13.191 1.00 98.62 81 HIS A O 1
ATOM 670 N N . GLN A 1 82 ? -8.437 2.026 11.513 1.00 98.69 82 GLN A N 1
ATOM 671 C CA . GLN A 1 82 ? -8.617 3.191 12.373 1.00 98.69 82 GLN A CA 1
ATOM 672 C C . GLN A 1 82 ? -10.052 3.280 12.911 1.00 98.69 82 GLN A C 1
ATOM 674 O O . GLN A 1 82 ? -10.225 3.561 14.093 1.00 98.69 82 GLN A O 1
ATOM 679 N N . GLN A 1 83 ? -11.060 2.985 12.082 1.00 98.56 83 GLN A N 1
ATOM 680 C CA . GLN A 1 83 ? -12.456 2.899 12.526 1.00 98.56 83 GLN A CA 1
ATOM 681 C C . GLN A 1 83 ? -12.634 1.813 13.594 1.00 98.56 83 GLN A C 1
ATOM 683 O O . GLN A 1 83 ? -13.193 2.096 14.650 1.00 98.56 83 GLN A O 1
ATOM 688 N N . ASP A 1 84 ? -12.078 0.618 13.369 1.00 98.44 84 ASP A N 1
ATOM 689 C CA . ASP A 1 84 ? -12.133 -0.488 14.332 1.00 98.44 84 ASP A CA 1
ATOM 690 C C . ASP A 1 84 ? -11.497 -0.091 15.677 1.00 98.44 84 ASP A C 1
ATOM 692 O O . ASP A 1 84 ? -12.047 -0.361 16.745 1.00 98.44 84 ASP A O 1
ATOM 696 N N . ILE A 1 85 ? -10.344 0.591 15.639 1.00 98.62 85 ILE A N 1
ATOM 697 C CA . ILE A 1 85 ? -9.668 1.109 16.838 1.00 98.62 85 ILE A CA 1
ATOM 698 C C . ILE A 1 85 ? -10.559 2.110 17.579 1.00 98.62 85 ILE A C 1
ATOM 700 O O . ILE A 1 85 ? -10.643 2.062 18.807 1.00 98.62 85 ILE A O 1
ATOM 704 N N . ASP A 1 86 ? -11.197 3.031 16.862 1.00 98.50 86 ASP A N 1
ATOM 705 C CA . ASP A 1 86 ? -12.021 4.077 17.467 1.00 98.50 86 ASP A CA 1
ATOM 706 C C . ASP A 1 86 ? -13.310 3.503 18.076 1.00 98.50 86 ASP A C 1
ATOM 708 O O . ASP A 1 86 ? -13.710 3.902 19.175 1.00 98.50 86 ASP A O 1
ATOM 712 N N . ASP A 1 87 ? -13.920 2.514 17.423 1.00 98.38 87 ASP A N 1
ATOM 713 C CA . ASP A 1 87 ? -15.090 1.812 17.947 1.00 98.38 87 ASP A CA 1
ATOM 714 C C . ASP A 1 87 ? -14.741 0.961 19.176 1.00 98.38 87 ASP A C 1
ATOM 716 O O . ASP A 1 87 ? -15.453 1.029 20.183 1.00 98.38 87 ASP A O 1
ATOM 720 N N . LEU A 1 88 ? -13.609 0.247 19.164 1.00 98.38 88 LEU A N 1
ATOM 721 C CA . LEU A 1 88 ? -13.120 -0.493 20.335 1.00 98.38 88 LEU A CA 1
ATOM 722 C C . LEU A 1 88 ? -12.805 0.438 21.510 1.00 98.38 88 LEU A C 1
ATOM 724 O O . LEU A 1 88 ? -13.153 0.136 22.651 1.00 98.38 88 LEU A O 1
ATOM 728 N N . LYS A 1 89 ? -12.204 1.606 21.255 1.00 97.94 89 LYS A N 1
ATOM 729 C CA . LYS A 1 89 ? -11.982 2.623 22.296 1.00 97.94 89 LYS A CA 1
ATOM 730 C C . LYS A 1 89 ? -13.294 3.122 22.891 1.00 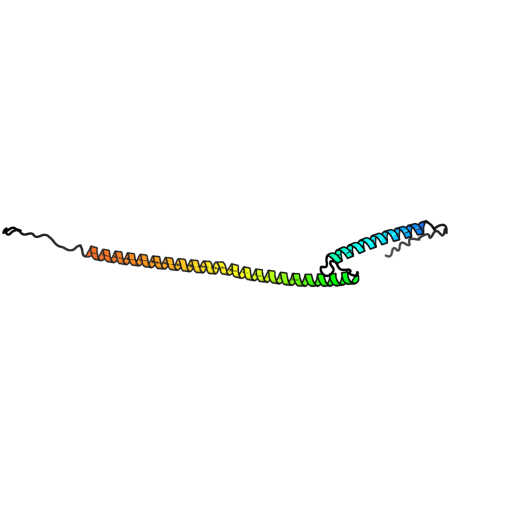97.94 89 LYS A C 1
ATOM 732 O O . LYS A 1 89 ? -13.383 3.275 24.107 1.00 97.94 89 LYS A O 1
ATOM 737 N N . ARG A 1 90 ? -14.318 3.354 22.061 1.00 97.31 90 ARG A N 1
ATOM 738 C CA . ARG A 1 90 ? -15.648 3.763 22.537 1.00 97.31 90 ARG A CA 1
ATOM 739 C C . ARG A 1 90 ? -16.283 2.674 23.402 1.00 97.31 90 ARG A C 1
ATOM 741 O O . ARG A 1 90 ? -16.826 2.989 24.456 1.00 97.31 90 ARG A O 1
ATOM 748 N N . GLN A 1 91 ? -16.198 1.412 22.984 1.00 96.69 91 GLN A N 1
ATOM 749 C CA . GLN A 1 91 ? -16.709 0.278 23.759 1.00 96.69 91 GLN A CA 1
ATOM 750 C C . GLN A 1 91 ? -15.987 0.131 25.101 1.00 96.69 91 GLN A C 1
ATOM 752 O O . GLN A 1 91 ? -16.649 0.020 26.130 1.00 96.69 91 GLN A O 1
ATOM 757 N N . ASN A 1 92 ? -14.655 0.213 25.110 1.00 95.94 92 ASN A N 1
ATOM 758 C CA . ASN A 1 92 ? -13.871 0.159 26.344 1.00 95.94 92 ASN A CA 1
ATOM 759 C C . ASN A 1 92 ? -14.242 1.298 27.298 1.00 95.94 92 ASN A C 1
ATOM 761 O O . ASN A 1 92 ? -14.485 1.040 28.470 1.00 95.94 92 ASN A O 1
ATOM 765 N N . ALA A 1 93 ? -14.396 2.527 26.797 1.00 94.88 93 ALA A N 1
ATOM 766 C CA . ALA A 1 93 ? -14.816 3.657 27.624 1.00 94.88 93 ALA A CA 1
ATOM 767 C C . ALA A 1 93 ? -16.208 3.448 28.251 1.00 94.88 93 ALA A C 1
ATOM 769 O O . ALA A 1 93 ? -16.435 3.826 29.399 1.00 94.88 93 ALA A O 1
ATOM 770 N N . LEU A 1 94 ? -17.148 2.832 27.523 1.00 93.00 94 LEU A N 1
ATOM 771 C CA . LEU A 1 94 ? -18.469 2.498 28.066 1.00 93.00 94 LEU A CA 1
ATOM 772 C C . LEU A 1 94 ? -18.386 1.418 29.151 1.00 93.00 94 LEU A C 1
ATOM 774 O O . LEU A 1 94 ? -19.069 1.529 30.166 1.00 93.00 94 LEU A O 1
ATOM 778 N N . LEU A 1 95 ? -17.553 0.395 28.959 1.00 90.94 95 LEU A N 1
ATOM 779 C CA . LEU A 1 95 ? -17.345 -0.665 29.949 1.00 90.94 95 LEU A CA 1
ATOM 780 C C . LEU A 1 95 ? -16.657 -0.133 31.213 1.00 90.94 95 LEU A C 1
ATOM 782 O O . LEU A 1 95 ? -17.119 -0.397 32.321 1.00 90.94 95 LEU A O 1
ATOM 786 N N . GLU A 1 96 ? -15.625 0.696 31.057 1.00 89.62 96 GLU A N 1
ATOM 787 C CA . GLU A 1 96 ? -14.934 1.366 32.165 1.00 89.62 96 GLU A CA 1
ATOM 788 C C . GLU A 1 96 ? -15.869 2.279 32.971 1.00 89.62 96 GLU A C 1
ATOM 790 O O . GLU A 1 96 ? -15.706 2.410 34.179 1.00 89.62 96 GLU A O 1
ATOM 795 N N . GLN A 1 97 ? -16.887 2.878 32.344 1.00 84.88 97 GLN A N 1
ATOM 796 C CA . GLN A 1 97 ? -17.925 3.629 33.062 1.00 84.88 97 GLN A CA 1
ATOM 797 C C . GLN A 1 97 ? -18.931 2.730 33.799 1.00 84.88 97 GLN A C 1
ATOM 799 O O . GLN A 1 97 ? -19.542 3.164 34.778 1.00 84.88 97 GLN A O 1
ATOM 804 N N . GLN A 1 98 ? -19.140 1.489 33.354 1.00 78.81 98 GLN A N 1
ATOM 805 C CA . GLN A 1 98 ? -20.075 0.555 33.992 1.00 78.81 98 GLN A CA 1
ATOM 806 C C . GLN A 1 98 ? -19.479 -0.141 35.221 1.00 78.81 98 GLN A C 1
ATOM 808 O O . GLN A 1 98 ? -20.204 -0.370 36.191 1.00 78.81 98 GLN A O 1
ATOM 813 N N . GLU A 1 99 ? -18.177 -0.429 35.216 1.00 71.75 99 GLU A N 1
ATOM 814 C CA . GLU A 1 99 ? -17.451 -1.054 36.335 1.00 71.75 99 GLU A CA 1
ATOM 815 C C . GLU A 1 99 ? -17.682 -0.341 37.694 1.00 71.75 99 GLU A C 1
ATOM 817 O O . GLU A 1 99 ? -18.151 -0.987 38.640 1.00 71.75 99 GLU A O 1
ATOM 822 N N . PRO A 1 100 ? -17.503 0.993 37.823 1.00 72.81 100 PRO A N 1
ATOM 823 C CA . PRO A 1 100 ? -17.771 1.716 39.065 1.00 72.81 100 PRO A CA 1
ATOM 824 C C . PRO A 1 100 ? -19.225 1.617 39.514 1.00 72.81 100 PRO A C 1
ATOM 826 O O . PRO A 1 100 ? -19.490 1.544 40.712 1.00 72.81 100 PRO A O 1
ATOM 829 N N . ASN A 1 101 ? -20.174 1.605 38.576 1.00 73.44 101 ASN A N 1
ATOM 830 C CA . ASN A 1 101 ? -21.598 1.541 38.896 1.00 73.44 101 ASN A CA 1
ATOM 831 C C . ASN A 1 101 ? -21.971 0.177 39.486 1.00 73.44 101 ASN A C 1
ATOM 833 O O . ASN A 1 101 ? -22.721 0.119 40.461 1.00 73.44 101 ASN A O 1
ATOM 837 N N . GLN A 1 102 ? -21.404 -0.910 38.957 1.00 71.69 102 GLN A N 1
ATOM 838 C CA . GLN A 1 102 ? -21.610 -2.252 39.506 1.00 71.69 102 GLN A CA 1
ATOM 839 C C . GLN A 1 102 ? -20.962 -2.415 40.886 1.00 71.69 102 GLN A C 1
ATOM 841 O O . GLN A 1 102 ? -21.602 -2.932 41.805 1.00 71.69 102 GLN A O 1
ATOM 846 N N . ILE A 1 103 ? -19.731 -1.924 41.062 1.00 76.12 103 ILE A N 1
ATOM 847 C CA . ILE A 1 103 ? -19.029 -1.958 42.354 1.00 76.12 103 ILE A CA 1
ATOM 848 C C . ILE A 1 103 ? -19.783 -1.121 43.394 1.00 76.12 103 ILE A C 1
ATOM 850 O O . ILE A 1 103 ? -20.070 -1.604 44.489 1.00 76.12 103 ILE A O 1
ATOM 854 N N . THR A 1 104 ? -20.173 0.104 43.042 1.00 72.44 104 THR A N 1
ATOM 855 C CA . THR A 1 104 ? -20.929 1.006 43.925 1.00 72.44 104 THR A CA 1
ATOM 856 C C . THR A 1 104 ? -22.285 0.409 44.299 1.00 72.44 104 THR A C 1
ATOM 858 O O . THR A 1 104 ? -22.718 0.513 45.448 1.00 72.44 104 THR A O 1
ATOM 861 N N . PHE A 1 105 ? -22.964 -0.258 43.361 1.00 78.88 105 PHE A N 1
ATOM 862 C CA . PHE A 1 105 ? -24.227 -0.942 43.631 1.00 78.88 105 PHE A CA 1
ATOM 863 C C . PHE A 1 105 ? -24.054 -2.106 44.618 1.00 78.88 105 PHE A C 1
ATOM 865 O O . PHE A 1 105 ? -24.807 -2.191 45.591 1.00 78.88 105 PHE A O 1
ATOM 872 N N . GLN A 1 106 ? -23.037 -2.954 44.432 1.00 76.31 106 GLN A N 1
ATOM 873 C CA . GLN A 1 106 ? -22.731 -4.045 45.366 1.00 76.31 106 GLN A CA 1
ATOM 874 C C . GLN A 1 106 ? -22.325 -3.528 46.753 1.00 76.31 106 GLN A C 1
ATOM 876 O O . GLN A 1 1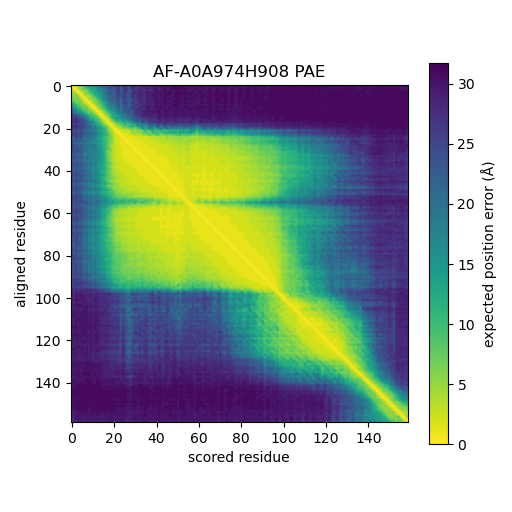06 ? -22.819 -4.035 47.761 1.00 76.31 106 GLN A O 1
ATOM 881 N N . GLN A 1 107 ? -21.487 -2.490 46.825 1.00 79.81 107 GLN A N 1
ATOM 882 C CA . GLN A 1 107 ? -21.081 -1.873 48.091 1.00 79.81 107 GLN A CA 1
ATOM 883 C C . GLN A 1 107 ? -22.276 -1.272 48.840 1.00 79.81 107 GLN A C 1
ATOM 885 O O . GLN A 1 107 ? -22.427 -1.506 50.039 1.00 79.81 107 GLN A O 1
ATOM 890 N N . ASN A 1 108 ? -23.174 -0.565 48.143 1.00 81.19 108 ASN A N 1
ATOM 891 C CA . ASN A 1 108 ? -24.391 -0.015 48.746 1.00 81.19 108 ASN A CA 1
ATOM 892 C C . ASN A 1 108 ? -25.353 -1.103 49.238 1.00 81.19 108 ASN A C 1
ATOM 894 O O . ASN A 1 108 ? -25.968 -0.942 50.292 1.00 81.19 108 ASN A O 1
ATOM 898 N N . LEU A 1 109 ? -25.498 -2.211 48.505 1.00 85.31 109 LEU A N 1
ATOM 899 C CA . LEU A 1 109 ? -26.279 -3.361 48.972 1.00 85.31 109 LEU A CA 1
ATOM 900 C C . LEU A 1 109 ? -25.662 -3.989 50.228 1.00 85.31 109 LEU A C 1
ATOM 902 O O . LEU A 1 109 ? -26.390 -4.268 51.182 1.00 85.31 109 LEU A O 1
ATOM 906 N N . GLY A 1 110 ? -24.337 -4.154 50.258 1.00 83.56 110 GLY A N 1
ATOM 907 C CA . GLY A 1 110 ? -23.608 -4.637 51.432 1.00 83.56 110 GLY A CA 1
ATOM 908 C C . GLY A 1 110 ? -23.789 -3.726 52.649 1.00 83.56 110 GLY A C 1
ATOM 909 O O . GLY A 1 110 ? -24.131 -4.205 53.728 1.00 83.56 110 GLY A O 1
ATOM 910 N N . ALA A 1 111 ? -23.657 -2.409 52.467 1.00 86.44 111 ALA A N 1
ATOM 911 C CA . ALA A 1 111 ? -23.871 -1.424 53.526 1.00 86.44 111 ALA A CA 1
ATOM 912 C C . ALA A 1 111 ? -25.309 -1.462 54.074 1.00 86.44 111 ALA A C 1
ATOM 914 O O . ALA A 1 111 ? -25.502 -1.513 55.287 1.00 86.44 111 ALA A O 1
ATOM 915 N N . LYS A 1 112 ? -26.323 -1.524 53.195 1.00 85.94 112 LYS A N 1
ATOM 916 C CA . LYS A 1 112 ? -27.734 -1.662 53.600 1.00 85.94 112 LYS A CA 1
ATOM 917 C C . LYS A 1 112 ? -27.999 -2.961 54.360 1.00 85.94 112 LYS A C 1
ATOM 919 O O . LYS A 1 112 ? -28.784 -2.968 55.302 1.00 85.94 112 LYS A O 1
ATOM 924 N N . PHE A 1 113 ? -27.365 -4.063 53.964 1.00 89.25 113 PHE A N 1
ATOM 925 C CA . PHE A 1 113 ? -27.513 -5.335 54.666 1.00 89.25 113 PHE A CA 1
ATOM 926 C C . PHE A 1 113 ? -26.929 -5.270 56.082 1.00 89.25 113 PHE A C 1
ATOM 928 O O . PHE A 1 113 ? -27.596 -5.691 57.027 1.00 89.25 113 PHE A O 1
ATOM 935 N N . LEU A 1 114 ? -25.726 -4.707 56.238 1.00 85.00 114 LEU A N 1
ATOM 936 C CA . LEU A 1 114 ? -25.086 -4.523 57.545 1.00 85.00 1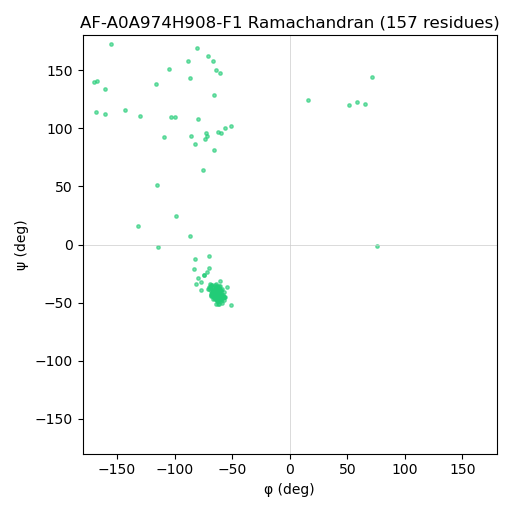14 LEU A CA 1
ATOM 937 C C . LEU A 1 114 ? -25.908 -3.609 58.466 1.00 85.00 114 LEU A C 1
ATOM 939 O O . LEU A 1 114 ? -26.096 -3.938 59.636 1.00 85.00 114 LEU A O 1
ATOM 943 N N . ASP A 1 115 ? -26.464 -2.520 57.931 1.00 89.12 115 ASP A N 1
ATOM 944 C CA . ASP A 1 115 ? -27.329 -1.599 58.679 1.00 89.12 115 ASP A CA 1
ATOM 945 C C . ASP A 1 115 ? -28.597 -2.299 59.208 1.00 89.12 115 ASP A C 1
ATOM 947 O O . ASP A 1 115 ? -28.940 -2.208 60.389 1.00 89.12 115 ASP A O 1
ATOM 951 N N . VAL A 1 116 ? -29.243 -3.124 58.374 1.00 89.50 116 VAL A N 1
ATOM 952 C CA . VAL A 1 116 ? -30.407 -3.929 58.785 1.00 89.50 116 VAL A CA 1
ATOM 953 C C . VAL A 1 116 ? -30.053 -4.953 59.872 1.00 89.50 116 VAL A C 1
ATOM 955 O O . VAL A 1 116 ? -30.879 -5.206 60.753 1.00 89.50 116 VAL A O 1
ATOM 958 N N . GLN A 1 117 ? -28.860 -5.559 59.834 1.00 88.94 117 GLN A N 1
ATOM 959 C CA . GLN A 1 117 ? -28.416 -6.484 60.888 1.00 88.94 117 GLN A CA 1
ATOM 960 C C . GLN A 1 117 ? -28.181 -5.750 62.213 1.00 88.94 117 GLN A C 1
ATOM 962 O O . GLN A 1 117 ? -28.701 -6.182 63.241 1.00 88.94 117 GLN A O 1
ATOM 967 N N . SER A 1 118 ? -27.516 -4.592 62.168 1.00 89.19 118 SER A N 1
ATOM 968 C CA . SER A 1 118 ? -27.291 -3.738 63.341 1.00 89.19 118 SER A CA 1
ATOM 969 C C . SER A 1 118 ? -28.613 -3.327 64.008 1.00 89.19 118 SER A C 1
ATOM 971 O O . SER A 1 118 ? -28.796 -3.495 65.215 1.00 89.19 118 SER A O 1
ATOM 973 N N . PHE A 1 119 ? -29.610 -2.906 63.220 1.00 88.94 119 PHE A N 1
ATOM 974 C CA . PHE A 1 119 ? -30.943 -2.569 63.737 1.00 88.94 119 PHE A CA 1
ATOM 975 C C . PHE A 1 119 ? -31.664 -3.747 64.408 1.00 88.94 119 PHE A C 1
ATOM 977 O O . PHE A 1 119 ? -32.368 -3.563 65.408 1.00 88.94 119 PHE A O 1
ATOM 984 N N . LYS A 1 120 ? -31.526 -4.965 63.867 1.00 88.25 120 LYS A N 1
ATOM 985 C CA . LYS A 1 120 ? -32.109 -6.174 64.475 1.00 88.25 120 LYS A CA 1
ATOM 986 C C . LYS A 1 120 ? -31.453 -6.495 65.814 1.00 88.25 120 LYS A C 1
ATOM 988 O O . LYS A 1 120 ? -32.156 -6.876 66.749 1.00 88.25 120 LYS A O 1
ATOM 993 N N . GLU A 1 121 ? -30.142 -6.315 65.906 1.00 86.62 121 GLU A N 1
ATOM 994 C CA . GLU A 1 121 ? -29.359 -6.587 67.108 1.00 86.62 121 GLU A CA 1
ATOM 995 C C . GLU A 1 121 ? -29.687 -5.599 68.236 1.00 86.62 121 GLU A C 1
ATOM 997 O O . GLU A 1 121 ? -29.994 -6.018 69.353 1.00 86.62 121 GLU A O 1
ATOM 1002 N N . VAL A 1 122 ? -29.789 -4.300 67.927 1.00 85.81 122 VAL A N 1
ATOM 1003 C CA . VAL A 1 122 ? -30.248 -3.274 68.884 1.00 85.81 122 VAL A CA 1
ATOM 1004 C C . VAL A 1 122 ? -31.653 -3.591 69.409 1.00 85.81 122 VAL A C 1
ATOM 1006 O O . VAL A 1 122 ? -31.881 -3.574 70.620 1.00 85.81 122 VAL A O 1
ATOM 1009 N N . ARG A 1 123 ? -32.590 -3.962 68.524 1.00 86.00 123 ARG A N 1
ATOM 1010 C CA . ARG A 1 123 ? -33.963 -4.321 68.920 1.00 86.00 123 ARG A CA 1
ATOM 1011 C C . ARG A 1 123 ? -34.010 -5.574 69.803 1.00 86.00 123 ARG A C 1
ATOM 1013 O O . ARG A 1 123 ? -34.835 -5.655 70.715 1.00 86.00 123 ARG A O 1
ATOM 1020 N N . ALA A 1 124 ? -33.158 -6.564 69.535 1.00 84.69 124 ALA A N 1
ATOM 1021 C CA . ALA A 1 124 ? -33.056 -7.765 70.361 1.00 84.69 124 ALA A CA 1
ATOM 1022 C C . ALA A 1 124 ? -32.541 -7.432 71.772 1.00 84.69 124 ALA A C 1
ATOM 1024 O O . ALA A 1 124 ? -33.097 -7.918 72.759 1.00 84.69 124 ALA A O 1
ATOM 1025 N N . LEU A 1 125 ? -31.542 -6.548 71.870 1.00 79.44 125 LEU A N 1
ATOM 1026 C CA . LEU A 1 125 ? -30.992 -6.077 73.142 1.00 79.44 125 LEU A CA 1
ATOM 1027 C C . LEU A 1 125 ? -31.997 -5.242 73.948 1.00 79.44 125 LEU A C 1
ATOM 1029 O O . LEU A 1 125 ? -32.081 -5.416 75.162 1.00 79.44 125 LEU A O 1
ATOM 1033 N N . GLU A 1 126 ? -32.787 -4.376 73.308 1.00 82.69 126 GLU A N 1
ATOM 1034 C CA . GLU A 1 126 ? -33.875 -3.651 73.985 1.00 82.69 126 GLU A CA 1
ATOM 1035 C C . GLU A 1 126 ? -34.929 -4.605 74.552 1.00 82.69 126 GLU A C 1
ATOM 1037 O O . GLU A 1 126 ? -35.292 -4.490 75.722 1.00 82.69 126 GLU A O 1
ATOM 1042 N N . LYS A 1 127 ? -35.364 -5.604 73.770 1.00 81.56 127 LYS A N 1
ATOM 1043 C CA . LYS A 1 127 ? -36.298 -6.633 74.255 1.00 81.56 127 LYS A CA 1
ATOM 1044 C C . LYS A 1 127 ? -35.750 -7.392 75.463 1.00 81.56 127 LYS A C 1
ATOM 1046 O O . LYS A 1 127 ? -36.493 -7.627 76.416 1.00 81.56 127 LYS A O 1
ATOM 1051 N N . ALA A 1 128 ? -34.470 -7.765 75.432 1.00 79.75 128 ALA A N 1
ATOM 1052 C CA . ALA A 1 128 ? -33.823 -8.445 76.549 1.00 79.75 128 ALA A CA 1
ATOM 1053 C C . ALA A 1 128 ? -33.772 -7.551 77.800 1.00 79.75 128 ALA A C 1
ATOM 1055 O O . ALA A 1 128 ? -34.155 -7.993 78.881 1.00 79.75 128 ALA A O 1
ATOM 1056 N N . LYS A 1 129 ? -33.396 -6.273 77.649 1.00 81.69 129 LYS A N 1
ATOM 1057 C CA . LYS A 1 129 ? -33.338 -5.300 78.754 1.00 81.69 129 LYS A CA 1
ATOM 1058 C C . LYS A 1 129 ? -34.705 -5.038 79.388 1.00 81.69 129 LYS A C 1
ATOM 1060 O O . LYS A 1 129 ? -34.811 -5.072 80.612 1.00 81.69 129 LYS A O 1
ATOM 1065 N N . SER A 1 130 ? -35.757 -4.844 78.589 1.00 71.38 130 SER A N 1
ATOM 1066 C CA . SER A 1 130 ? -37.121 -4.671 79.114 1.00 71.38 130 SER A CA 1
ATOM 1067 C C . SER A 1 130 ? -37.621 -5.916 79.853 1.00 71.38 130 SER A C 1
ATOM 1069 O O . SER A 1 130 ? -38.287 -5.791 80.879 1.00 71.38 130 SER A O 1
ATOM 1071 N N . SER A 1 131 ? -37.267 -7.118 79.384 1.00 65.94 131 SER A N 1
ATOM 1072 C CA . SER A 1 131 ? -37.609 -8.368 80.075 1.00 65.94 131 SER A CA 1
ATOM 1073 C C . SER A 1 131 ? -36.893 -8.502 81.425 1.00 65.94 131 SER A C 1
ATOM 1075 O O . SER A 1 131 ? -37.498 -8.961 82.392 1.00 65.94 131 SER A O 1
ATOM 1077 N N . SER A 1 132 ? -35.628 -8.081 81.518 1.00 63.78 132 SER A N 1
ATOM 1078 C CA . SER A 1 132 ? -34.866 -8.096 82.774 1.00 63.78 132 SER A CA 1
ATOM 1079 C C . SER A 1 132 ? -35.375 -7.064 83.790 1.00 63.78 132 SER A C 1
ATOM 1081 O O . SER A 1 132 ? -35.435 -7.366 84.979 1.00 63.78 132 SER A O 1
ATOM 1083 N N . GLN A 1 133 ? -35.803 -5.879 83.341 1.00 60.91 133 GLN A N 1
ATOM 1084 C CA . GLN A 1 133 ? -36.397 -4.852 84.213 1.00 60.91 133 GLN A CA 1
ATOM 1085 C C . GLN A 1 133 ? -37.758 -5.268 84.792 1.00 60.91 133 GLN A C 1
ATOM 1087 O O . GLN A 1 133 ? -38.057 -4.959 85.944 1.00 60.91 133 GLN A O 1
ATOM 1092 N N . LEU A 1 134 ? -38.575 -6.007 84.031 1.00 56.44 134 LEU A N 1
ATOM 1093 C CA . LEU A 1 134 ? -39.831 -6.563 84.549 1.00 56.44 134 LEU A CA 1
ATOM 1094 C C . LEU A 1 134 ? -39.589 -7.663 85.597 1.00 56.44 134 LEU A C 1
ATOM 1096 O O . LEU A 1 134 ? -40.335 -7.741 86.570 1.00 56.44 134 LEU A O 1
ATOM 1100 N N . GLN A 1 135 ? -38.529 -8.467 85.451 1.00 57.47 135 GLN A N 1
ATOM 1101 C CA . GLN A 1 135 ? -38.143 -9.457 86.464 1.00 57.47 135 GLN A CA 1
ATOM 1102 C C . GLN A 1 135 ? -37.560 -8.811 87.731 1.00 57.47 135 GLN A C 1
ATOM 1104 O O . GLN A 1 135 ? -37.883 -9.256 88.831 1.00 57.47 135 GLN A O 1
ATOM 1109 N N . SER A 1 136 ? -36.760 -7.741 87.617 1.00 53.50 136 SER A N 1
ATOM 1110 C CA . SER A 1 136 ? -36.213 -7.061 88.803 1.00 53.50 136 SER A CA 1
ATOM 1111 C C . SER A 1 136 ? -37.282 -6.305 89.592 1.00 53.50 136 SER A C 1
ATOM 1113 O O . SER A 1 136 ? -37.247 -6.316 90.819 1.00 53.50 136 SER A O 1
ATOM 1115 N N . ASN A 1 137 ? -38.258 -5.689 88.916 1.00 52.41 137 ASN A N 1
ATOM 1116 C CA . ASN A 1 137 ? -39.350 -4.983 89.593 1.00 52.41 137 ASN A CA 1
ATOM 1117 C C . ASN A 1 137 ? -40.349 -5.928 90.277 1.00 52.41 137 ASN A C 1
ATOM 1119 O O . ASN A 1 137 ? -41.002 -5.514 91.229 1.00 52.41 137 ASN A O 1
ATOM 1123 N N . TYR A 1 138 ? -40.457 -7.186 89.835 1.00 48.47 138 TYR A N 1
ATOM 1124 C CA . TYR A 1 138 ? -41.304 -8.190 90.487 1.00 48.47 138 TYR A CA 1
ATOM 1125 C C . TYR A 1 138 ? -40.616 -8.873 91.683 1.00 48.47 138 TYR A C 1
ATOM 1127 O O . TYR A 1 138 ? -41.290 -9.374 92.575 1.00 48.47 138 TYR A O 1
ATOM 1135 N N . SER A 1 139 ? -39.280 -8.850 91.759 1.00 52.56 139 SER A N 1
ATOM 1136 C CA . SER A 1 139 ? -38.535 -9.483 92.859 1.00 52.56 139 SER A CA 1
ATOM 1137 C C . SER A 1 139 ? -38.353 -8.591 94.100 1.00 52.56 139 SER A C 1
ATOM 1139 O O . SER A 1 139 ? -37.636 -8.979 95.020 1.00 52.56 139 SER A O 1
ATOM 1141 N N . SER A 1 140 ? -38.991 -7.414 94.140 1.00 47.41 140 SER A N 1
ATOM 1142 C CA . SER A 1 140 ? -38.992 -6.495 95.288 1.00 47.41 140 SER A CA 1
ATOM 1143 C C . SER A 1 140 ? -40.398 -6.332 95.884 1.00 47.41 140 SER A C 1
ATOM 1145 O O . SER A 1 140 ? -40.885 -5.217 96.076 1.00 47.41 140 SER A O 1
ATOM 1147 N N . SER A 1 141 ? -41.073 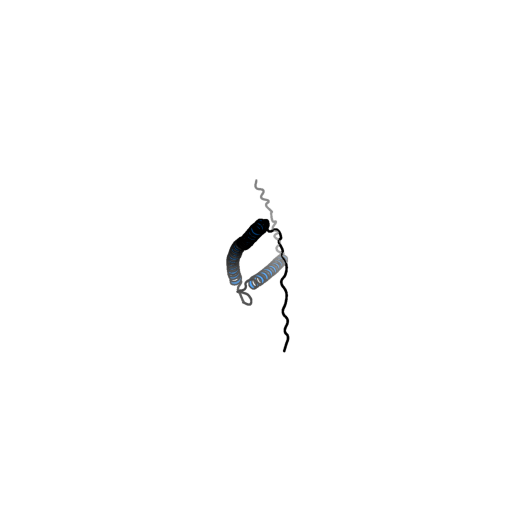-7.442 96.179 1.00 49.00 141 SER A N 1
ATOM 1148 C CA . SER A 1 141 ? -42.150 -7.468 97.174 1.00 49.00 141 SER A CA 1
ATOM 1149 C C . SER A 1 141 ? -42.122 -8.777 97.952 1.00 49.00 141 SER A C 1
ATOM 1151 O O . SER A 1 141 ? -42.313 -9.842 97.380 1.00 49.00 141 SER A O 1
ATOM 1153 N N . GLU A 1 142 ? -41.855 -8.605 99.248 1.00 50.16 142 GLU A N 1
ATOM 1154 C CA . GLU A 1 142 ? -42.292 -9.402 100.397 1.00 50.16 142 GLU A CA 1
ATOM 1155 C C . GLU A 1 142 ? -42.094 -10.923 100.395 1.00 50.16 142 GLU A C 1
ATOM 1157 O O . GLU A 1 142 ? -42.757 -11.659 99.674 1.00 50.16 142 GLU A O 1
ATOM 1162 N N . SER A 1 143 ? -41.336 -11.394 101.391 1.00 39.72 143 SER A N 1
ATOM 1163 C CA . SER A 1 143 ? -41.928 -12.260 102.423 1.00 39.72 143 SER A CA 1
ATOM 1164 C C . SER A 1 143 ? -40.964 -12.442 103.600 1.00 39.72 143 SER A C 1
ATOM 1166 O O . SER A 1 143 ? -39.887 -13.023 103.449 1.00 39.72 143 SER A O 1
ATOM 1168 N N . GLU A 1 144 ? -41.377 -11.909 104.752 1.00 42.03 144 GLU A N 1
ATOM 1169 C CA . GLU A 1 144 ? -40.800 -12.119 106.079 1.00 42.03 144 GLU A CA 1
ATOM 1170 C C . GLU A 1 144 ? -40.973 -13.572 106.567 1.00 42.03 144 GLU A C 1
ATOM 1172 O O . GLU A 1 144 ? -41.825 -14.330 106.106 1.00 42.03 144 GLU A O 1
ATOM 1177 N N . THR A 1 145 ? -40.101 -13.929 107.505 1.00 52.34 145 THR A N 1
ATOM 1178 C CA . THR A 1 145 ? -39.922 -15.191 108.236 1.00 52.34 145 THR A CA 1
ATOM 1179 C C . THR A 1 145 ? -41.128 -15.638 109.063 1.00 52.34 145 THR A C 1
ATOM 1181 O O . THR A 1 145 ? -41.728 -14.793 109.708 1.00 52.34 145 THR A O 1
ATOM 1184 N N . GLU A 1 146 ? -41.350 -16.953 109.197 1.00 38.44 146 GLU A N 1
ATOM 1185 C CA . GLU A 1 146 ? -41.823 -17.587 110.447 1.00 38.44 146 GLU A CA 1
ATOM 1186 C C . GLU A 1 146 ? -41.519 -19.105 110.450 1.00 38.44 146 GLU A C 1
ATOM 1188 O O . GLU A 1 146 ? -41.743 -19.816 109.467 1.00 38.44 146 GLU A O 1
ATOM 1193 N N . GLU A 1 147 ? -40.983 -19.585 111.574 1.00 42.59 147 GLU A N 1
ATOM 1194 C CA . GLU A 1 147 ? -40.748 -20.996 111.938 1.00 42.59 147 GLU A CA 1
ATOM 1195 C C . GLU A 1 147 ? -42.028 -21.535 112.625 1.00 42.59 147 GLU A C 1
ATOM 1197 O O . GLU A 1 147 ? -42.789 -20.735 113.168 1.00 42.59 147 GLU A O 1
ATOM 1202 N N . PRO A 1 148 ? -42.322 -22.857 112.682 1.00 44.62 148 PRO A N 1
ATOM 1203 C CA . PRO A 1 148 ? -42.054 -23.530 113.962 1.00 44.62 148 PRO A CA 1
ATOM 1204 C C . PRO A 1 148 ? -41.804 -25.061 113.942 1.00 44.62 148 PRO A C 1
ATOM 1206 O O . PRO A 1 148 ? -41.987 -25.796 112.973 1.00 44.62 148 PRO A O 1
ATOM 1209 N N . GLN A 1 149 ? -41.411 -25.497 115.141 1.00 43.78 149 GLN A N 1
ATOM 1210 C CA . GLN A 1 149 ? -40.860 -26.750 115.657 1.00 43.78 149 GLN A CA 1
ATOM 1211 C C . GLN A 1 149 ? -41.707 -28.054 115.614 1.00 43.78 149 GLN A C 1
ATOM 1213 O O . GLN A 1 149 ? -42.899 -28.080 115.901 1.00 43.78 149 GLN A O 1
ATOM 1218 N N . SER A 1 150 ? -40.961 -29.171 115.505 1.00 47.50 150 SER A N 1
ATOM 1219 C CA . SER A 1 150 ? -41.077 -30.475 116.212 1.00 47.50 150 SER A CA 1
ATOM 1220 C C . SER A 1 150 ? -42.368 -31.321 116.133 1.00 47.50 150 SER A C 1
ATOM 1222 O O . SER A 1 150 ? -43.359 -31.007 116.789 1.00 47.50 150 SER A O 1
ATOM 1224 N N . ARG A 1 151 ? -42.221 -32.583 115.666 1.00 47.09 151 ARG A N 1
ATOM 1225 C CA . ARG A 1 151 ? -42.606 -33.792 116.446 1.00 47.09 151 ARG A CA 1
ATOM 1226 C C . ARG A 1 151 ? -41.953 -35.112 115.965 1.00 47.09 151 ARG A C 1
ATOM 1228 O O . ARG A 1 151 ? -42.240 -35.636 114.903 1.00 47.09 151 ARG A O 1
ATOM 1235 N N . LYS A 1 152 ? -41.081 -35.630 116.839 1.00 55.66 152 LYS A N 1
ATOM 1236 C CA . LYS A 1 152 ? -40.758 -37.025 117.234 1.00 55.66 152 LYS A CA 1
ATOM 1237 C C . LYS A 1 152 ? -41.204 -38.241 116.370 1.00 55.66 152 LYS A C 1
ATOM 1239 O O . LYS A 1 152 ? -42.379 -38.570 116.345 1.00 55.66 152 LYS A O 1
ATOM 1244 N N . LYS A 1 153 ? -40.178 -39.042 116.012 1.00 59.16 153 LYS A N 1
ATOM 1245 C CA . LYS A 1 153 ? -39.996 -40.514 116.193 1.00 59.16 153 LYS A CA 1
ATOM 1246 C C . LYS A 1 153 ? -40.934 -41.494 115.450 1.00 59.16 153 LYS A C 1
ATOM 1248 O O . LYS A 1 153 ? -42.081 -41.627 115.841 1.00 59.16 153 LYS A O 1
ATOM 1253 N N . LEU A 1 154 ? -40.367 -42.379 114.618 1.00 50.47 154 LEU A N 1
ATOM 1254 C CA . LEU A 1 154 ? -40.147 -43.799 114.962 1.00 50.47 154 LEU A CA 1
ATOM 1255 C C . LEU A 1 154 ? -39.205 -44.461 113.937 1.00 50.47 154 LEU A C 1
ATOM 1257 O O . LEU A 1 154 ? -39.249 -44.182 112.747 1.00 50.47 154 LEU A O 1
ATOM 1261 N N . ARG A 1 155 ? -38.334 -45.312 114.464 1.00 63.38 155 ARG A N 1
ATOM 1262 C CA . ARG A 1 155 ? -37.309 -46.134 113.816 1.00 63.38 155 ARG A CA 1
ATOM 1263 C C . ARG A 1 155 ? -37.938 -47.455 113.359 1.00 63.38 155 ARG A C 1
ATOM 1265 O O . ARG A 1 155 ? -38.713 -47.995 114.141 1.00 63.38 155 ARG A O 1
ATOM 1272 N N . MET A 1 156 ? -37.541 -48.008 112.212 1.00 55.59 156 MET A N 1
ATOM 1273 C CA . MET A 1 156 ? -37.191 -49.433 112.095 1.00 55.59 156 MET A CA 1
ATOM 1274 C C . MET A 1 156 ? -36.532 -49.758 110.749 1.00 55.59 156 MET A C 1
ATOM 1276 O O . MET A 1 156 ? -36.873 -49.189 109.718 1.00 55.59 156 MET A O 1
ATOM 1280 N N . ASP A 1 157 ? -35.530 -50.621 110.864 1.00 51.81 157 ASP A N 1
ATOM 1281 C CA . ASP A 1 157 ? -34.484 -50.984 109.916 1.00 51.81 157 ASP A CA 1
ATOM 1282 C C . ASP A 1 157 ? -34.908 -51.995 108.832 1.00 51.81 157 ASP A C 1
ATOM 1284 O O . ASP A 1 157 ? -35.900 -52.700 108.997 1.00 51.81 157 ASP A O 1
ATOM 1288 N N . ALA A 1 158 ? -33.998 -52.131 107.852 1.00 54.16 158 ALA A N 1
ATOM 1289 C CA . ALA A 1 158 ? -33.534 -53.374 107.209 1.00 54.16 158 ALA A CA 1
ATOM 1290 C C . ALA A 1 158 ? -34.503 -54.113 106.257 1.00 54.16 158 ALA A C 1
ATOM 1292 O O . ALA A 1 158 ? -35.705 -54.165 106.472 1.00 54.16 158 ALA A O 1
ATOM 1293 N N . SER A 1 159 ? -34.046 -54.732 105.166 1.00 56.84 159 SER A N 1
ATOM 1294 C CA . SER A 1 159 ? -32.702 -55.156 104.743 1.00 56.84 159 SER A CA 1
ATOM 1295 C C . SER A 1 159 ? -32.631 -55.199 103.220 1.00 56.84 159 SER A C 1
ATOM 1297 O O . SER A 1 159 ? -33.700 -55.374 102.595 1.00 56.84 159 SER A O 1
#